Protein AF-A0A847Z0A0-F1 (afdb_monomer)

Solvent-accessible surface area (backbone atoms only — not comparable to full-atom values): 4466 Å² total; per-residue (Å²): 134,90,77,89,84,74,43,75,48,75,42,81,93,78,74,44,75,51,74,52,72,80,50,76,64,56,51,48,55,50,50,49,55,52,51,55,51,52,53,30,58,77,68,68,59,76,76,83,76,61,30,56,75,54,31,74,74,38,94,58,39,91,78,40,95,65,59,35,124

Secondary structure (DSSP, 8-state):
------EEEEETTTTEEEEE---HHHHHHHHHHHHHHHHHHHTT-------HHHHHT-TTTTT-TT---

pLDDT: mean 94.71, std 4.0, range [75.94, 98.56]

Radius of gyration: 17.83 Å; Cα contacts (8 Å, |Δi|>4): 43; chains: 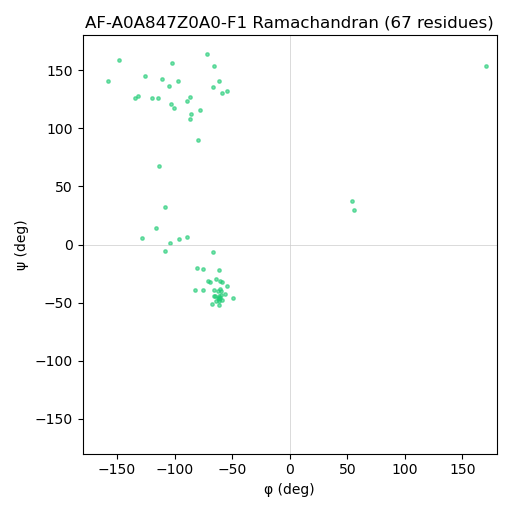1; bounding box: 36×35×33 Å

Sequence (69 aa):
GWEVEKLVYYYLDNNTEISFLGEEKDLGETKEKIIQLIEGIMNFDFKATPGMHTCKYCDFSDICGFREL

Mean predicted aligned error: 4.53 Å

Structure (mmCIF, N/CA/C/O backbone):
data_AF-A0A847Z0A0-F1
#
_entry.id   AF-A0A847Z0A0-F1
#
loop_
_atom_site.group_PDB
_atom_site.id
_atom_site.type_symbol
_atom_site.label_atom_id
_atom_site.label_alt_id
_atom_site.label_comp_id
_atom_site.label_asym_id
_atom_site.label_entity_id
_atom_site.label_seq_id
_atom_site.pdbx_PDB_ins_code
_atom_site.Cartn_x
_atom_site.Cartn_y
_atom_site.Cartn_z
_atom_site.occupancy
_atom_site.B_iso_or_equiv
_atom_site.auth_seq_id
_atom_site.auth_comp_id
_atom_site.auth_asym_id
_atom_site.auth_atom_id
_atom_site.pdbx_PDB_model_num
ATOM 1 N N . GLY A 1 1 ? -21.032 20.592 14.605 1.00 75.94 1 GLY A N 1
ATOM 2 C CA . GLY A 1 1 ? -20.781 19.791 13.391 1.00 75.94 1 GLY A CA 1
ATOM 3 C C . GLY A 1 1 ? -21.109 18.345 13.690 1.00 75.94 1 GLY A C 1
ATOM 4 O O . GLY A 1 1 ? -21.423 18.057 14.837 1.00 75.94 1 GLY A O 1
ATOM 5 N N . TRP A 1 2 ? -21.063 17.466 12.693 1.00 85.38 2 TRP A N 1
ATOM 6 C CA . TRP A 1 2 ? -21.133 16.019 12.916 1.00 85.38 2 TRP A CA 1
ATOM 7 C C . TRP A 1 2 ? -19.715 15.507 13.184 1.00 85.38 2 TRP A C 1
ATOM 9 O O . TRP A 1 2 ? -18.816 15.809 12.402 1.00 85.38 2 TRP A O 1
ATOM 19 N N . GLU A 1 3 ? -19.528 14.788 14.286 1.00 88.88 3 GLU A N 1
ATOM 20 C CA . GLU A 1 3 ? -18.263 14.142 14.658 1.00 88.88 3 GLU A CA 1
ATOM 21 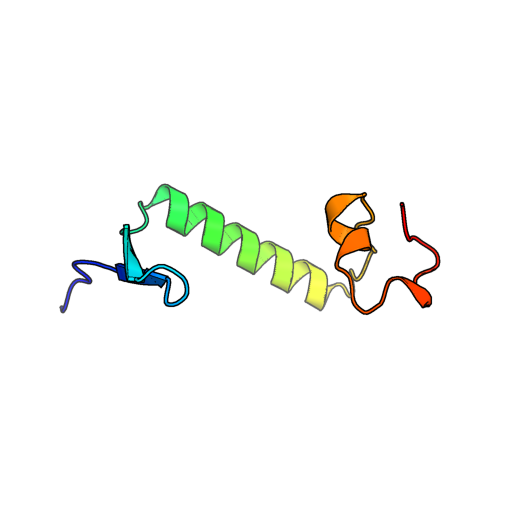C C . GLU A 1 3 ? -18.311 12.674 14.221 1.00 88.88 3 GLU A C 1
ATOM 23 O O . GLU A 1 3 ? -19.353 12.022 14.329 1.00 88.88 3 GLU A O 1
ATOM 28 N N . VAL A 1 4 ? -17.197 12.147 13.712 1.00 90.25 4 VAL A N 1
ATOM 29 C CA . VAL A 1 4 ? -17.095 10.722 13.377 1.00 90.25 4 VAL A CA 1
ATOM 30 C C . VAL A 1 4 ? -16.868 9.944 14.667 1.00 90.25 4 VAL A C 1
ATOM 32 O O . VAL A 1 4 ? -15.834 10.095 15.305 1.00 90.25 4 VAL A O 1
ATOM 35 N N . GLU A 1 5 ? -17.824 9.096 15.038 1.00 90.75 5 GLU A N 1
ATOM 36 C CA . GLU A 1 5 ? -17.749 8.311 16.276 1.00 90.75 5 GLU A CA 1
ATOM 37 C C . GLU A 1 5 ? -16.901 7.035 16.124 1.00 90.75 5 GLU A C 1
ATOM 39 O O . GLU A 1 5 ? -16.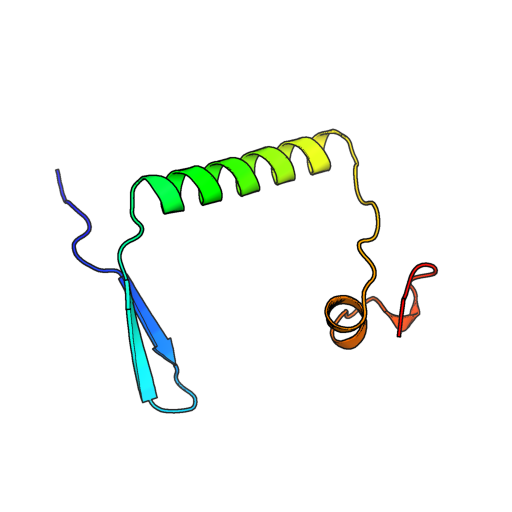169 6.660 17.037 1.00 90.75 5 GLU A O 1
ATOM 44 N N . LYS A 1 6 ? -16.997 6.341 14.980 1.00 92.25 6 LYS A N 1
ATOM 45 C CA . LYS A 1 6 ? -16.397 5.012 14.782 1.00 92.25 6 LYS A CA 1
ATOM 46 C C . LYS A 1 6 ? -16.178 4.708 13.298 1.00 92.25 6 LYS A C 1
ATOM 48 O O . LYS A 1 6 ? -17.055 4.980 12.480 1.00 92.25 6 LYS A O 1
ATOM 53 N N . LEU A 1 7 ? -15.055 4.069 12.962 1.00 94.81 7 LEU A N 1
ATOM 54 C CA . LEU A 1 7 ? -14.850 3.378 11.686 1.00 94.81 7 LEU A CA 1
ATOM 55 C C . LEU A 1 7 ? -14.796 1.871 11.933 1.00 94.81 7 LEU A C 1
ATOM 57 O O . LEU A 1 7 ? -14.265 1.422 12.950 1.00 94.81 7 LEU A O 1
ATOM 61 N N . VAL A 1 8 ? -15.358 1.085 11.013 1.00 96.06 8 VAL A N 1
ATOM 62 C CA . VAL A 1 8 ? -15.393 -0.379 11.122 1.00 96.06 8 VAL A CA 1
ATOM 63 C C . VAL A 1 8 ? -14.946 -1.009 9.815 1.00 96.06 8 VAL A C 1
ATOM 65 O O . VAL A 1 8 ? -15.474 -0.690 8.751 1.00 96.06 8 VAL A O 1
ATOM 68 N N . TYR A 1 9 ? -13.979 -1.914 9.913 1.00 96.50 9 TYR A N 1
ATOM 69 C CA . TYR A 1 9 ? -13.522 -2.754 8.821 1.00 96.50 9 TYR A CA 1
ATOM 70 C C . TYR A 1 9 ? -14.097 -4.162 8.985 1.00 96.50 9 TYR A C 1
ATOM 72 O O . TYR A 1 9 ? -13.844 -4.818 9.995 1.00 96.50 9 TYR A O 1
ATOM 80 N N . TYR A 1 10 ? -14.855 -4.620 7.989 1.00 97.31 10 TYR A N 1
ATOM 81 C CA . TYR A 1 10 ? -15.504 -5.932 7.975 1.00 97.31 10 TYR A CA 1
ATOM 82 C C . TYR A 1 10 ? -14.705 -6.930 7.132 1.00 97.31 10 TYR A C 1
ATOM 84 O O . TYR A 1 10 ? -14.567 -6.768 5.919 1.00 97.31 10 TYR A O 1
ATOM 92 N N . TYR A 1 11 ? -14.220 -7.988 7.773 1.00 97.31 11 TYR A N 1
ATOM 93 C CA . TYR A 1 11 ? -13.593 -9.141 7.141 1.00 97.31 11 TYR A CA 1
ATOM 94 C C . TYR A 1 11 ? -14.674 -10.153 6.742 1.00 97.31 11 TYR A C 1
ATOM 96 O O . TYR A 1 11 ? -15.292 -10.798 7.589 1.00 97.31 11 TYR A O 1
ATOM 104 N N . LEU A 1 12 ? -14.935 -10.269 5.437 1.00 97.00 12 LEU A N 1
ATOM 105 C CA . LEU A 1 12 ? -16.005 -11.125 4.900 1.00 97.00 12 LEU A CA 1
ATOM 106 C C . LEU A 1 12 ? -15.621 -12.609 4.813 1.00 97.00 12 LEU A C 1
ATOM 108 O O . LEU A 1 12 ? -16.490 -13.470 4.731 1.0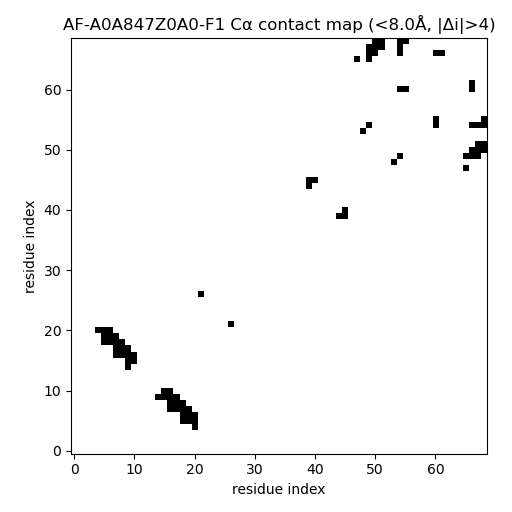0 97.00 12 LEU A O 1
ATOM 112 N N . ASP A 1 13 ? -14.328 -12.914 4.814 1.00 97.06 13 ASP A N 1
ATOM 113 C CA . ASP A 1 13 ? -13.782 -14.271 4.760 1.00 97.06 13 ASP A CA 1
ATOM 114 C C . ASP A 1 13 ? -14.048 -15.064 6.045 1.00 97.06 13 ASP A C 1
ATOM 116 O O . ASP A 1 13 ? -14.241 -16.279 5.999 1.00 97.06 13 ASP A O 1
ATOM 120 N N . ASN A 1 14 ? -14.084 -14.378 7.188 1.00 96.44 14 ASN A N 1
ATOM 121 C CA . ASN A 1 14 ? -14.271 -14.985 8.504 1.00 96.44 14 ASN A CA 1
ATOM 122 C C . ASN A 1 14 ? -15.398 -14.338 9.335 1.00 96.44 14 ASN A C 1
ATOM 124 O O . ASN A 1 14 ? -15.584 -14.718 10.491 1.00 96.44 14 ASN A O 1
ATOM 128 N N . ASN A 1 15 ? -16.157 -13.399 8.754 1.00 95.62 15 ASN A N 1
ATOM 129 C CA . ASN A 1 15 ? -17.217 -12.629 9.417 1.00 95.62 15 ASN A CA 1
ATOM 130 C C . ASN A 1 15 ? -16.754 -11.914 10.701 1.00 95.62 15 ASN A C 1
ATOM 132 O O . ASN A 1 15 ? -17.503 -11.839 11.677 1.00 95.62 15 ASN A O 1
ATOM 136 N N . THR A 1 16 ? -15.528 -11.387 10.719 1.00 97.69 16 THR A N 1
ATOM 137 C CA . THR A 1 16 ? -15.025 -10.573 11.839 1.00 97.69 16 THR A CA 1
ATOM 138 C C . THR A 1 16 ? -15.047 -9.085 11.506 1.00 97.69 16 THR A C 1
ATOM 140 O O . THR A 1 16 ? -15.022 -8.687 10.343 1.00 97.69 16 THR A O 1
ATOM 143 N N . GLU A 1 17 ? -15.103 -8.239 12.533 1.00 96.88 17 GLU A N 1
ATOM 144 C CA . GLU A 1 17 ? -14.986 -6.790 12.382 1.00 96.88 17 GLU A CA 1
ATOM 145 C C . GLU A 1 17 ? -13.877 -6.235 13.277 1.00 96.88 17 GLU A C 1
ATOM 147 O O . GLU A 1 17 ? -13.661 -6.709 14.393 1.00 96.88 17 GLU A O 1
ATOM 152 N N . ILE A 1 18 ? -13.182 -5.212 12.785 1.00 96.25 18 ILE A N 1
ATOM 153 C CA . ILE A 1 18 ? -12.249 -4.407 13.572 1.00 96.25 18 ILE A CA 1
ATOM 154 C C . ILE A 1 18 ? -12.753 -2.976 13.557 1.00 96.25 18 ILE A C 1
ATOM 156 O O . ILE A 1 18 ? -12.958 -2.388 12.496 1.00 96.25 18 ILE A O 1
ATOM 160 N N . SER A 1 19 ? -12.928 -2.402 14.741 1.00 95.06 19 SER A N 1
ATOM 161 C CA . SER A 1 19 ? -13.286 -1.000 14.884 1.00 95.06 19 SER A CA 1
ATOM 162 C C . SER A 1 19 ? -12.115 -0.157 15.333 1.00 95.06 19 SER A C 1
ATOM 164 O O . SER A 1 19 ? -11.425 -0.529 16.280 1.00 95.06 19 SER A O 1
ATOM 166 N N . PHE A 1 20 ? -11.951 1.003 14.712 1.00 93.50 20 PHE A N 1
ATOM 167 C CA . PHE A 1 20 ? -10.921 1.956 15.083 1.00 93.50 20 PHE A CA 1
ATOM 168 C C . PHE A 1 20 ? -11.385 3.387 14.818 1.00 93.50 20 PHE A C 1
ATOM 170 O O . PHE A 1 20 ? -12.283 3.644 14.015 1.00 93.50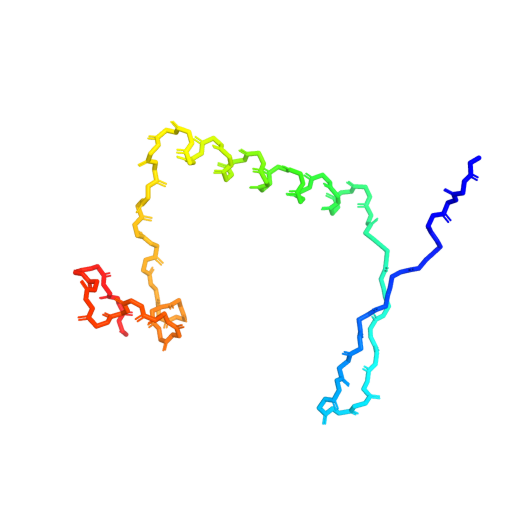 20 PHE A O 1
ATOM 177 N N . LEU A 1 21 ? -10.748 4.325 15.501 1.00 93.44 21 LEU A N 1
ATOM 178 C CA . LEU A 1 21 ? -10.750 5.734 15.151 1.00 93.44 21 LEU A CA 1
ATOM 179 C C . LEU A 1 21 ? -9.292 6.170 15.278 1.00 93.44 21 LEU A C 1
ATOM 181 O O . LEU A 1 21 ? -8.665 5.872 16.290 1.00 93.44 21 LEU A O 1
ATOM 185 N N . GLY A 1 22 ? -8.728 6.761 14.225 1.00 89.38 22 GLY A N 1
ATOM 186 C CA . GLY A 1 22 ? -7.319 7.156 14.242 1.00 89.38 22 GLY A CA 1
ATOM 187 C C . GLY A 1 22 ? -7.082 8.272 15.254 1.00 89.38 22 GLY A C 1
ATOM 188 O O . GLY A 1 22 ? -7.857 9.230 15.299 1.00 89.38 22 GLY A O 1
ATOM 189 N N . GLU A 1 23 ? -6.014 8.166 16.041 1.00 92.81 23 GLU A N 1
ATOM 190 C CA . GLU A 1 23 ? -5.585 9.251 16.920 1.00 92.81 23 GLU A CA 1
ATOM 191 C C . GLU A 1 23 ? -4.979 10.397 16.094 1.00 92.81 23 GLU A C 1
ATOM 193 O O . GLU A 1 23 ? -4.596 10.223 14.933 1.00 92.81 23 GLU A O 1
ATOM 198 N N . GLU A 1 24 ? -4.829 11.588 16.684 1.00 93.62 24 GLU A N 1
ATOM 199 C CA . GLU A 1 24 ? -4.215 12.731 15.988 1.00 93.62 24 GLU A CA 1
ATOM 200 C C . GLU A 1 24 ? -2.830 12.395 15.418 1.00 93.62 24 GLU A C 1
ATOM 202 O O . GLU A 1 24 ? -2.481 12.840 14.321 1.00 93.62 24 GLU A O 1
ATOM 207 N N . LYS A 1 25 ? -2.065 11.564 16.135 1.00 95.62 25 LYS A N 1
ATOM 208 C CA . LYS A 1 25 ? -0.765 11.067 15.688 1.00 95.62 25 LYS A CA 1
ATOM 209 C C . LYS A 1 25 ? -0.888 10.203 14.429 1.00 95.62 25 LYS A C 1
ATOM 211 O O . LYS A 1 25 ? -0.182 10.467 13.459 1.00 95.62 25 LYS A O 1
ATOM 216 N N . ASP A 1 26 ? -1.803 9.234 14.412 1.00 94.31 26 ASP A N 1
ATOM 217 C CA . ASP A 1 26 ? -2.017 8.343 13.262 1.00 94.31 26 ASP A CA 1
ATOM 218 C C . ASP A 1 26 ? -2.462 9.130 12.024 1.00 94.31 26 ASP A C 1
ATOM 220 O O . ASP A 1 26 ? -2.015 8.884 10.897 1.00 94.31 26 ASP A O 1
ATOM 224 N N . LEU A 1 27 ? -3.328 10.126 12.234 1.00 94.75 27 LEU A N 1
ATOM 225 C CA . LEU A 1 27 ? -3.774 11.040 11.187 1.00 94.75 27 LEU A CA 1
ATOM 226 C C . LEU A 1 27 ? -2.619 11.906 10.668 1.00 94.75 27 LEU A C 1
ATOM 228 O O . LEU A 1 27 ? -2.537 12.152 9.464 1.00 94.75 27 LEU A O 1
ATOM 232 N N . GLY A 1 28 ? -1.726 12.356 11.552 1.00 97.50 28 GLY A N 1
ATOM 233 C CA . GLY A 1 28 ? -0.510 13.084 11.197 1.00 97.50 28 GLY A CA 1
ATOM 234 C C . GLY A 1 28 ? 0.429 12.254 10.323 1.00 97.50 28 GLY A C 1
ATOM 235 O O . GLY A 1 28 ? 0.771 12.680 9.221 1.00 97.50 28 GLY A O 1
ATOM 236 N N . GLU A 1 29 ? 0.762 11.039 10.759 1.00 97.69 29 GLU A N 1
ATOM 237 C CA . GLU A 1 29 ? 1.614 10.113 10.002 1.00 97.69 29 GLU A CA 1
ATOM 238 C C . GLU A 1 29 ? 0.999 9.752 8.642 1.00 97.69 29 GLU A C 1
ATOM 240 O O . GLU A 1 29 ? 1.697 9.651 7.632 1.00 97.69 29 GLU A O 1
ATOM 245 N N . THR A 1 30 ? -0.325 9.587 8.586 1.00 96.94 30 THR A N 1
ATOM 246 C CA . THR A 1 30 ? -1.039 9.322 7.330 1.00 96.94 30 THR A CA 1
ATOM 247 C C . THR A 1 30 ? -0.935 10.504 6.367 1.00 96.94 30 THR A C 1
ATOM 249 O O . THR A 1 30 ? -0.651 10.310 5.185 1.00 96.94 30 THR A O 1
ATOM 252 N N . LYS A 1 31 ? -1.121 11.738 6.856 1.00 98.06 31 LYS A N 1
ATOM 253 C CA . LYS A 1 31 ? -0.962 12.952 6.040 1.00 98.06 31 LYS A CA 1
ATOM 254 C C . LYS A 1 31 ? 0.461 13.089 5.514 1.00 98.06 31 LYS A C 1
ATOM 256 O O . LYS A 1 31 ? 0.632 13.384 4.335 1.00 98.06 31 LYS A O 1
ATOM 261 N N . GLU A 1 32 ? 1.462 12.848 6.355 1.00 98.56 32 GLU A N 1
ATOM 262 C CA . GLU A 1 32 ? 2.867 12.927 5.955 1.00 98.56 32 GLU A CA 1
ATOM 263 C C . GLU A 1 32 ? 3.195 11.918 4.847 1.00 98.56 32 GLU A C 1
ATOM 265 O O . GLU A 1 32 ? 3.756 12.303 3.822 1.00 98.56 32 GLU A O 1
ATOM 270 N N . LYS A 1 33 ? 2.749 10.661 4.982 1.00 98.25 33 LYS A N 1
ATOM 271 C CA . LYS A 1 33 ? 2.896 9.638 3.930 1.00 98.25 33 LYS A CA 1
ATOM 272 C C . LYS A 1 33 ? 2.280 10.078 2.600 1.00 98.25 33 LYS A C 1
ATOM 274 O O . LYS A 1 33 ? 2.878 9.868 1.547 1.00 98.25 33 LYS A O 1
ATOM 279 N N . ILE A 1 34 ? 1.094 10.692 2.635 1.00 98.56 34 ILE A N 1
ATOM 280 C CA . ILE A 1 34 ? 0.414 11.191 1.430 1.00 98.56 34 ILE A CA 1
ATOM 281 C C . ILE A 1 34 ? 1.202 12.342 0.796 1.00 98.56 34 ILE A C 1
ATOM 283 O O . ILE A 1 34 ? 1.382 12.352 -0.420 1.00 98.56 34 ILE A O 1
ATOM 287 N N . ILE A 1 35 ? 1.689 13.294 1.596 1.00 98.56 35 ILE A N 1
ATOM 288 C CA . ILE A 1 35 ? 2.481 14.430 1.103 1.00 98.56 35 ILE A CA 1
ATOM 289 C C . ILE A 1 35 ? 3.772 13.935 0.446 1.00 98.56 35 ILE A C 1
ATOM 291 O O . ILE A 1 35 ? 4.038 14.299 -0.697 1.00 98.56 35 ILE A O 1
ATOM 295 N N . GLN A 1 36 ? 4.517 13.047 1.110 1.00 98.06 36 GLN A N 1
ATOM 296 C CA . GLN A 1 36 ? 5.753 12.471 0.569 1.00 98.06 36 GLN A CA 1
ATOM 297 C C . GLN A 1 36 ? 5.508 11.719 -0.748 1.00 98.06 36 GLN A C 1
ATOM 299 O O . GLN A 1 36 ? 6.290 11.844 -1.690 1.00 98.06 36 GLN A O 1
ATOM 304 N N . LEU A 1 37 ? 4.398 10.978 -0.852 1.00 97.69 37 LEU A N 1
ATOM 305 C CA . LEU A 1 37 ? 4.010 10.312 -2.095 1.00 97.69 37 LEU A CA 1
ATOM 306 C C . LEU A 1 37 ? 3.740 11.320 -3.223 1.00 97.69 37 LEU A C 1
ATOM 308 O O . LEU A 1 37 ? 4.213 11.128 -4.341 1.00 97.69 37 LEU A O 1
ATOM 312 N N . ILE A 1 38 ? 2.996 12.396 -2.940 1.00 98.38 38 ILE A N 1
ATOM 313 C CA . ILE A 1 38 ? 2.703 13.453 -3.920 1.00 98.38 38 ILE A CA 1
ATOM 314 C C . ILE A 1 38 ? 3.999 14.119 -4.391 1.00 98.38 38 ILE A C 1
ATOM 316 O O . ILE A 1 38 ? 4.197 14.282 -5.593 1.00 98.38 38 ILE A O 1
ATOM 320 N N . GLU A 1 39 ? 4.895 14.471 -3.469 1.00 98.38 39 GLU A N 1
ATOM 321 C CA . GLU A 1 39 ? 6.196 15.062 -3.794 1.00 98.38 39 GLU A CA 1
ATOM 322 C C . GLU A 1 39 ? 7.045 14.131 -4.666 1.00 98.38 39 GLU A C 1
ATOM 324 O O . GLU A 1 39 ? 7.613 14.582 -5.662 1.00 98.38 39 GLU A O 1
ATOM 329 N N . GLY A 1 40 ? 7.084 12.831 -4.356 1.00 98.12 40 GLY A N 1
ATOM 330 C CA . GLY A 1 40 ? 7.762 11.829 -5.180 1.00 98.12 40 GLY A CA 1
ATOM 331 C C . GLY A 1 40 ? 7.204 11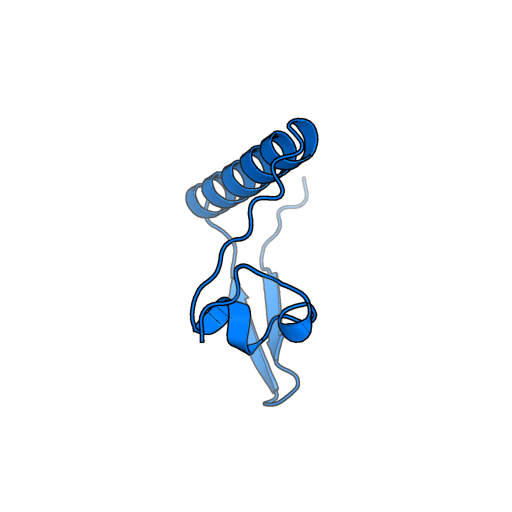.773 -6.603 1.00 98.12 40 GLY A C 1
ATOM 332 O O . GLY A 1 40 ? 7.961 11.868 -7.569 1.00 98.12 40 GLY A O 1
ATOM 333 N N . ILE A 1 41 ? 5.874 11.728 -6.748 1.00 98.19 41 ILE A N 1
ATOM 334 C CA . ILE A 1 41 ? 5.205 11.720 -8.060 1.00 98.19 41 ILE A CA 1
ATOM 335 C C . ILE A 1 41 ? 5.535 12.991 -8.855 1.00 98.19 41 ILE A C 1
ATOM 337 O O . ILE A 1 41 ? 5.876 12.899 -10.035 1.00 98.19 41 ILE A O 1
ATOM 341 N N . MET A 1 42 ? 5.465 14.172 -8.229 1.00 98.38 42 MET A N 1
ATOM 342 C CA . MET A 1 42 ? 5.773 15.449 -8.890 1.00 98.38 42 MET A CA 1
ATOM 343 C C . MET A 1 42 ? 7.236 15.549 -9.338 1.00 98.38 42 MET A C 1
ATOM 345 O O . MET A 1 42 ? 7.526 16.197 -10.341 1.00 98.38 42 MET A O 1
ATOM 349 N N . ASN A 1 43 ? 8.145 14.887 -8.622 1.00 98.44 43 ASN A N 1
ATOM 350 C CA . ASN A 1 43 ? 9.566 14.822 -8.954 1.00 98.44 43 ASN A CA 1
ATOM 351 C C . ASN A 1 43 ? 9.927 13.649 -9.882 1.00 98.44 43 ASN A C 1
ATOM 353 O O . ASN A 1 43 ? 11.109 13.427 -10.142 1.00 98.44 43 ASN A O 1
ATOM 357 N N . PHE A 1 44 ? 8.935 12.913 -10.397 1.00 97.75 44 PHE A N 1
ATOM 358 C CA . PHE A 1 44 ? 9.126 11.707 -11.209 1.00 97.75 44 PHE A CA 1
ATOM 359 C C . PHE A 1 44 ? 9.973 10.621 -10.514 1.00 97.75 44 PHE A C 1
ATOM 361 O O . PHE A 1 44 ? 10.651 9.833 -11.179 1.00 97.75 44 PHE A O 1
ATOM 368 N N . ASP A 1 45 ? 9.937 10.559 -9.180 1.00 97.56 45 ASP A N 1
ATOM 369 C CA . ASP A 1 45 ? 10.617 9.523 -8.406 1.00 97.56 45 ASP A CA 1
ATOM 370 C C . ASP A 1 45 ? 9.798 8.226 -8.410 1.00 97.56 45 ASP A C 1
ATOM 372 O O . ASP A 1 45 ? 8.935 7.987 -7.567 1.00 97.56 45 ASP A O 1
ATOM 376 N N . PHE A 1 46 ? 10.079 7.383 -9.403 1.00 93.69 46 PHE A N 1
ATOM 377 C CA . PHE A 1 46 ? 9.508 6.042 -9.547 1.00 93.69 46 PHE A CA 1
ATOM 378 C C . PHE A 1 46 ? 10.541 4.953 -9.253 1.00 93.69 4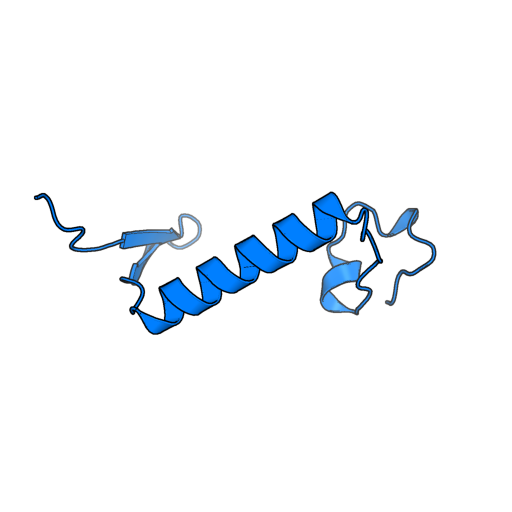6 PHE A C 1
ATOM 380 O O . PHE A 1 46 ? 10.537 3.887 -9.877 1.00 93.69 46 PHE A O 1
ATOM 387 N N . LYS A 1 47 ? 11.482 5.227 -8.343 1.00 93.88 47 LYS A N 1
ATOM 388 C CA . LYS A 1 47 ? 12.513 4.259 -7.986 1.00 93.88 47 LYS A CA 1
ATOM 389 C C . LYS A 1 47 ? 11.874 2.972 -7.458 1.00 93.88 47 LYS A C 1
ATOM 391 O O . LYS A 1 47 ? 11.035 2.994 -6.561 1.00 93.88 47 LYS A O 1
ATOM 396 N N . ALA A 1 48 ? 12.303 1.835 -8.004 1.00 94.12 48 ALA A N 1
ATOM 397 C CA . ALA A 1 48 ? 11.860 0.534 -7.525 1.00 94.12 48 ALA A CA 1
ATOM 398 C C . ALA A 1 48 ? 12.266 0.326 -6.054 1.00 94.12 48 ALA A C 1
ATOM 400 O O . ALA A 1 48 ? 13.379 0.673 -5.651 1.00 94.12 48 ALA A O 1
ATOM 401 N N . THR A 1 49 ? 11.375 -0.286 -5.275 1.00 94.00 49 THR A N 1
ATOM 402 C CA . THR A 1 49 ? 11.580 -0.638 -3.862 1.00 94.00 49 THR A CA 1
ATOM 403 C C . THR A 1 49 ? 11.603 -2.161 -3.701 1.00 94.00 49 THR A C 1
ATOM 405 O O . THR A 1 49 ? 10.656 -2.755 -3.171 1.00 94.00 49 THR A O 1
ATOM 408 N N . PRO A 1 50 ? 12.640 -2.836 -4.233 1.00 95.25 50 PRO A N 1
ATOM 409 C CA . PRO A 1 50 ? 12.685 -4.285 -4.210 1.00 95.25 50 PRO A CA 1
ATOM 410 C C . PRO A 1 50 ? 12.807 -4.828 -2.787 1.00 95.25 50 PRO A C 1
ATOM 412 O O . PRO A 1 50 ? 13.281 -4.159 -1.871 1.00 95.25 50 PRO A O 1
ATOM 415 N N . GLY A 1 51 ? 12.323 -6.051 -2.612 1.00 94.88 51 GLY A N 1
ATOM 416 C CA . GLY A 1 51 ? 12.414 -6.783 -1.360 1.00 94.88 51 GLY A CA 1
ATOM 417 C C . GLY A 1 51 ? 11.568 -8.047 -1.412 1.00 94.88 51 GLY A C 1
ATOM 418 O O . GLY A 1 51 ? 10.560 -8.089 -2.119 1.00 94.88 51 GLY A O 1
ATOM 419 N N . MET A 1 52 ? 11.948 -9.061 -0.630 1.00 92.69 52 MET A N 1
ATOM 420 C CA . MET A 1 52 ? 11.349 -10.404 -0.676 1.00 92.69 52 MET A CA 1
ATOM 421 C C . MET A 1 52 ? 9.811 -10.380 -0.622 1.00 92.69 52 MET A C 1
ATOM 423 O O . MET A 1 52 ? 9.144 -11.041 -1.414 1.00 92.69 52 MET A O 1
ATOM 427 N N . HIS A 1 53 ? 9.219 -9.595 0.284 1.00 93.31 53 HIS A N 1
ATOM 428 C CA . HIS A 1 53 ? 7.760 -9.507 0.409 1.00 93.31 53 HIS A CA 1
ATOM 429 C C . HIS A 1 53 ? 7.107 -8.678 -0.702 1.00 93.31 53 HIS A C 1
ATOM 431 O O . HIS A 1 53 ? 6.059 -9.073 -1.205 1.00 93.31 53 HIS A O 1
ATOM 437 N N . THR A 1 54 ? 7.724 -7.568 -1.110 1.00 94.88 54 THR A N 1
ATOM 438 C CA . THR A 1 54 ? 7.203 -6.691 -2.167 1.00 94.88 54 THR A CA 1
ATOM 439 C C . THR A 1 54 ? 7.229 -7.397 -3.518 1.00 94.88 54 THR A C 1
ATOM 441 O O . THR A 1 54 ? 6.220 -7.470 -4.212 1.00 94.88 54 THR A O 1
ATOM 444 N N . CYS A 1 55 ? 8.373 -7.971 -3.889 1.00 95.44 55 CYS A N 1
ATOM 445 C CA . CYS A 1 55 ? 8.577 -8.597 -5.188 1.00 95.44 55 CYS A CA 1
ATOM 446 C C . CYS A 1 55 ? 7.802 -9.908 -5.345 1.00 95.44 55 CYS A C 1
ATOM 448 O O . CYS A 1 55 ? 7.376 -10.215 -6.456 1.00 95.44 55 CYS A O 1
ATOM 450 N N . LYS A 1 56 ? 7.579 -10.662 -4.258 1.00 94.69 56 LYS A N 1
ATOM 451 C CA . LYS A 1 56 ? 6.810 -11.916 -4.289 1.00 94.69 56 LYS A CA 1
ATOM 452 C C . LYS A 1 56 ? 5.361 -11.727 -4.749 1.00 94.69 56 LYS A C 1
ATOM 454 O O . LYS A 1 56 ? 4.811 -12.639 -5.359 1.00 94.69 56 LYS A O 1
ATOM 459 N N . TYR A 1 57 ? 4.759 -10.574 -4.460 1.00 94.44 57 TYR A N 1
ATOM 460 C CA . TYR A 1 57 ? 3.360 -10.270 -4.786 1.00 94.44 57 TYR A CA 1
ATOM 461 C C . TYR A 1 57 ? 3.216 -9.111 -5.788 1.00 94.44 57 TYR A C 1
ATOM 463 O O . TYR A 1 57 ? 2.132 -8.557 -5.928 1.00 94.44 57 TYR A O 1
ATOM 471 N N . CYS A 1 58 ? 4.300 -8.715 -6.464 1.00 94.56 58 CYS A N 1
ATOM 472 C CA . CYS A 1 58 ? 4.287 -7.619 -7.431 1.00 94.56 58 CYS A CA 1
ATOM 473 C C . CYS A 1 58 ? 3.941 -8.124 -8.837 1.00 94.56 58 CYS A C 1
ATOM 475 O O . CYS A 1 58 ? 4.670 -8.945 -9.403 1.00 94.56 58 CYS A O 1
ATOM 477 N N . ASP A 1 59 ? 2.891 -7.556 -9.431 1.00 95.88 59 ASP A N 1
ATOM 478 C CA . ASP A 1 59 ? 2.419 -7.887 -10.785 1.00 95.88 59 ASP A CA 1
ATOM 479 C C . ASP A 1 59 ? 3.458 -7.592 -11.882 1.00 95.88 59 ASP A C 1
ATOM 481 O O . ASP A 1 59 ? 3.426 -8.180 -12.960 1.00 95.88 59 ASP A O 1
ATOM 485 N N . PHE A 1 60 ? 4.420 -6.705 -11.610 1.00 94.25 60 PHE A N 1
ATOM 486 C CA . PHE A 1 60 ? 5.484 -6.324 -12.546 1.00 94.25 60 PHE A CA 1
ATOM 487 C C . PHE A 1 60 ? 6.791 -7.096 -12.325 1.00 94.25 60 PHE A C 1
ATOM 489 O O . PHE A 1 60 ? 7.804 -6.789 -12.956 1.00 94.25 60 PHE A O 1
ATOM 496 N N . SER A 1 61 ? 6.808 -8.072 -11.412 1.00 93.56 61 SER A N 1
ATOM 497 C CA . SER A 1 61 ? 8.040 -8.750 -10.994 1.00 93.56 61 SER A CA 1
ATOM 498 C C . SER A 1 61 ? 8.780 -9.443 -12.144 1.00 93.56 61 SER A C 1
ATOM 500 O O . SER A 1 61 ? 10.007 -9.453 -12.144 1.00 93.56 61 SER A O 1
ATOM 502 N N . ASP A 1 62 ? 8.075 -9.950 -13.155 1.00 93.31 62 ASP A N 1
ATOM 503 C CA . ASP A 1 62 ? 8.689 -10.650 -14.293 1.00 93.31 62 ASP A CA 1
ATOM 504 C C . ASP A 1 62 ? 9.382 -9.718 -15.298 1.00 93.31 62 ASP A C 1
ATOM 506 O O . ASP A 1 62 ? 10.264 -10.154 -16.036 1.00 93.31 62 ASP A O 1
ATOM 510 N N . ILE A 1 63 ? 9.025 -8.430 -15.310 1.00 94.94 63 ILE A N 1
ATOM 511 C CA . ILE A 1 63 ? 9.621 -7.418 -16.199 1.00 94.94 63 ILE A CA 1
ATOM 512 C C . ILE A 1 63 ? 10.530 -6.428 -15.455 1.00 94.94 63 ILE A C 1
ATOM 514 O O . ILE A 1 63 ? 11.170 -5.580 -16.076 1.00 94.94 63 ILE A O 1
ATOM 518 N N . CYS A 1 64 ? 10.591 -6.508 -14.125 1.00 94.44 64 CYS A N 1
ATOM 519 C CA . CYS A 1 64 ? 11.364 -5.594 -13.295 1.00 94.44 64 CYS A CA 1
ATOM 520 C C . CYS A 1 64 ? 12.819 -6.061 -13.159 1.00 94.44 64 CYS A C 1
ATOM 522 O O . CYS A 1 64 ? 13.110 -7.033 -12.462 1.00 94.44 64 CYS A O 1
ATOM 524 N N . GLY A 1 65 ? 13.757 -5.309 -13.742 1.00 94.44 65 GLY A N 1
ATOM 525 C CA . GLY A 1 65 ? 15.199 -5.579 -13.626 1.00 94.44 65 GLY A CA 1
ATOM 526 C C . GLY A 1 65 ? 15.788 -5.403 -12.217 1.00 94.44 65 GLY A C 1
ATOM 527 O O . GLY A 1 65 ? 16.953 -5.723 -12.010 1.00 94.44 65 GLY A O 1
ATOM 528 N N . PHE A 1 66 ? 15.001 -4.906 -11.257 1.00 95.69 66 PHE A N 1
ATOM 529 C CA . PHE A 1 66 ? 15.409 -4.696 -9.863 1.00 95.69 66 PHE A CA 1
ATOM 530 C C . PHE A 1 66 ? 14.843 -5.748 -8.900 1.00 95.69 66 PHE A C 1
ATOM 532 O O 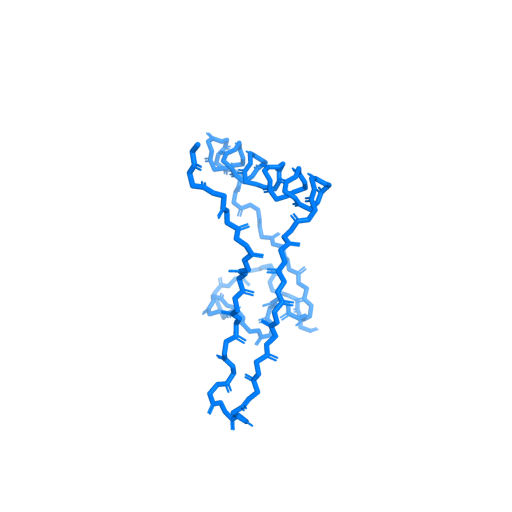. PHE A 1 66 ? 15.047 -5.620 -7.701 1.00 95.69 66 PHE A O 1
ATOM 539 N N . ARG A 1 67 ? 14.088 -6.747 -9.382 1.00 93.31 67 ARG A N 1
ATOM 540 C CA . ARG A 1 67 ? 13.424 -7.753 -8.536 1.00 93.31 67 ARG A CA 1
ATOM 541 C C . ARG A 1 67 ? 14.420 -8.458 -7.603 1.00 93.31 67 ARG A C 1
ATOM 543 O O . ARG A 1 67 ? 15.428 -8.987 -8.061 1.00 93.31 67 ARG A O 1
ATOM 550 N N . GLU A 1 68 ? 14.059 -8.562 -6.326 1.00 91.44 68 GLU A N 1
ATOM 551 C CA . GLU A 1 68 ? 14.758 -9.369 -5.318 1.00 91.44 68 GLU A CA 1
ATOM 552 C C . GLU A 1 68 ? 13.842 -10.507 -4.846 1.00 91.44 68 GLU A C 1
ATOM 554 O O . GLU A 1 68 ? 12.696 -10.259 -4.466 1.00 91.44 68 GLU A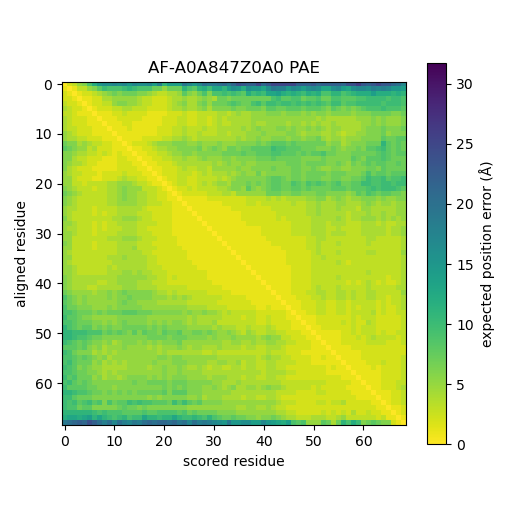 O 1
ATOM 559 N N . LEU A 1 69 ? 14.325 -11.751 -4.923 1.00 78.25 69 LEU A N 1
ATOM 560 C CA . LEU A 1 69 ? 13.587 -12.974 -4.580 1.00 78.25 69 LEU A CA 1
ATOM 561 C C . LEU A 1 69 ? 14.064 -13.584 -3.266 1.00 78.25 69 LEU A C 1
ATOM 563 O O . LEU A 1 69 ? 15.297 -13.654 -3.075 1.00 78.25 69 LEU A O 1
#

Foldseek 3Di:
DDDDDWDWDADPVVRDIDIDDDDPVRVVVVVVVVVVVVVCVVVVNPDDDEDDVCLVPDPCNVVDPPHDD

Nearest PDB structures (foldseek):
  8d3q-assembly1_J  TM=8.273E-01  e=2.984E-01  Halalkalibacterium halodurans C-125
  8d3l-assembly1_I  TM=8.239E-01  e=2.939E+00  Halalkalibacterium halodurans C-125
  7oj0-assembly1_w  TM=3.121E-01  e=4.454E+00  Escherichia coli K-12
  6spf-assembly1_X  TM=3.217E-01  e=4.156E+00  Pseudomonas aeruginosa
  8c8z-assembly1_X  TM=3.110E-01  e=5.484E+00  Escherichia coli